Protein AF-A0A8X7ZY47-F1 (afdb_monomer_lite)

Radius of gyration: 17.42 Å; chains: 1; bounding box: 50×42×32 Å

pLDDT: mean 72.34, std 23.06, range [30.34, 96.75]

Organism: Populus tomentosa (NCBI:txid118781)

Sequence (93 aa):
MELCILIPGSSSKHHRSTGQFSYGIQVGDSPASWKCSEEFFSIQIKNRDPLKIGFPNVWALRFVRQLLLWDPEDRLSVDDALQHPYFQPPPKR

Secondary structure (DSSP, 8-state):
-------SS--GGG--S-------------SS-GGG-HHHHHHHHHHHSTTS---SSHHHHHHHHHHS-SSGGGSPPHHHHHTSGGGSPPPP-

Foldseek 3Di:
DPPLPPPPPDPPVPPDDDDDDDDDDDDPDPVDDPCNDLVNVQQVQLVPPPVSPGDPDSQRVVLVSLQPDPDPVSHDDPVRSCVRCVNPDDDDD

Structure (mmCIF, N/CA/C/O backbone):
data_AF-A0A8X7ZY47-F1
#
_entry.id   AF-A0A8X7ZY47-F1
#
loop_
_atom_site.group_PDB
_atom_site.id
_atom_site.type_symbol
_atom_site.label_atom_id
_atom_site.label_alt_id
_atom_site.label_comp_id
_atom_site.label_asym_id
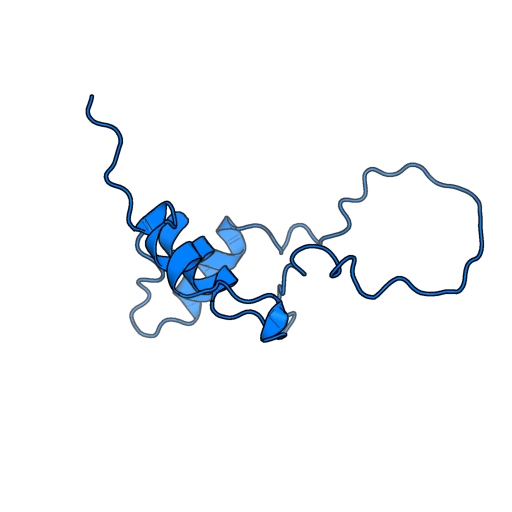_atom_site.label_entity_id
_atom_site.label_seq_id
_atom_site.pdbx_PDB_ins_code
_atom_site.Cartn_x
_atom_site.Cartn_y
_atom_site.Cartn_z
_atom_site.occupancy
_atom_site.B_iso_or_equiv
_atom_site.auth_seq_id
_atom_site.auth_comp_id
_atom_site.auth_asym_id
_atom_site.auth_atom_id
_atom_site.pdbx_PDB_model_num
ATOM 1 N N . MET A 1 1 ? 1.806 20.562 2.645 1.00 40.09 1 MET A N 1
ATOM 2 C CA . MET A 1 1 ? 1.346 19.171 2.848 1.00 40.09 1 MET A CA 1
ATOM 3 C C . MET A 1 1 ? 2.582 18.294 2.864 1.00 40.09 1 MET A C 1
ATOM 5 O O . MET A 1 1 ? 3.189 18.131 1.818 1.00 40.09 1 MET A O 1
ATOM 9 N N . GLU A 1 2 ? 3.002 17.813 4.034 1.00 42.78 2 GLU A N 1
ATOM 10 C CA . GLU A 1 2 ? 4.106 16.849 4.125 1.00 42.78 2 GLU A CA 1
ATOM 11 C C . GLU A 1 2 ? 3.600 15.512 3.573 1.00 42.78 2 GLU A C 1
ATOM 13 O O . GLU A 1 2 ? 2.733 14.868 4.167 1.00 42.78 2 GLU A O 1
ATOM 18 N N . LEU A 1 3 ? 4.055 15.138 2.377 1.00 48.4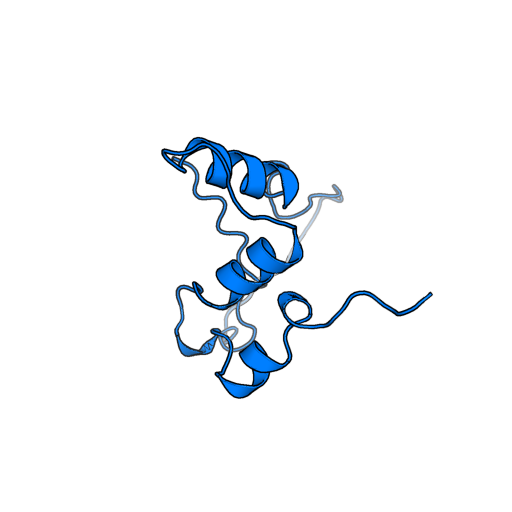7 3 LEU A N 1
ATOM 19 C CA . LEU A 1 3 ? 3.765 13.832 1.804 1.00 48.47 3 LEU A CA 1
ATOM 20 C C . LEU A 1 3 ? 4.643 12.826 2.540 1.00 48.47 3 LEU A C 1
ATOM 22 O O . LEU A 1 3 ? 5.860 12.825 2.378 1.00 48.47 3 LEU A O 1
ATOM 26 N N . CYS A 1 4 ? 4.021 11.976 3.357 1.00 56.91 4 CYS A N 1
ATOM 27 C CA . CYS A 1 4 ? 4.653 10.790 3.931 1.00 56.91 4 CYS A CA 1
ATOM 28 C C . CYS A 1 4 ? 4.885 9.767 2.811 1.00 56.91 4 CYS A C 1
ATOM 30 O O . CYS A 1 4 ? 4.297 8.686 2.789 1.00 56.91 4 CYS A O 1
ATOM 32 N N . ILE A 1 5 ? 5.717 10.118 1.834 1.00 54.53 5 ILE A N 1
ATOM 33 C CA . ILE A 1 5 ? 6.351 9.126 0.987 1.00 54.53 5 ILE A CA 1
ATOM 34 C C . ILE A 1 5 ? 7.392 8.511 1.914 1.00 54.53 5 ILE A C 1
ATOM 36 O O . ILE A 1 5 ? 8.506 9.006 2.033 1.00 54.53 5 ILE A O 1
ATOM 40 N N . LEU A 1 6 ? 7.010 7.475 2.664 1.00 49.22 6 LEU A N 1
ATOM 41 C CA . LEU A 1 6 ? 7.996 6.495 3.106 1.00 49.22 6 LEU A CA 1
ATOM 42 C C . LEU A 1 6 ? 8.774 6.161 1.830 1.00 49.22 6 LEU A C 1
ATOM 44 O O . LEU A 1 6 ? 8.187 5.603 0.904 1.00 49.22 6 LEU A O 1
ATOM 48 N N . ILE A 1 7 ? 10.019 6.604 1.712 1.00 47.25 7 ILE A N 1
ATOM 49 C CA . ILE A 1 7 ? 10.884 6.162 0.628 1.00 47.25 7 ILE A CA 1
ATOM 50 C C . ILE A 1 7 ? 11.069 4.674 0.934 1.00 47.25 7 ILE A C 1
ATOM 52 O O . ILE A 1 7 ? 11.668 4.364 1.968 1.00 47.25 7 ILE A O 1
ATOM 56 N N . PRO A 1 8 ? 10.478 3.739 0.160 1.00 45.31 8 PRO A N 1
ATOM 57 C CA . PRO A 1 8 ? 10.889 2.351 0.294 1.00 45.31 8 PRO A CA 1
ATOM 58 C C . PRO A 1 8 ? 12.377 2.383 -0.037 1.00 45.31 8 PRO A C 1
ATOM 60 O O . PRO A 1 8 ? 12.715 2.908 -1.090 1.00 45.31 8 PRO A O 1
ATOM 63 N N . GLY A 1 9 ? 13.211 2.007 0.941 1.00 45.66 9 GLY A N 1
ATOM 64 C CA . GLY A 1 9 ? 14.648 2.285 1.025 1.00 45.66 9 GLY A CA 1
ATOM 65 C C . GLY A 1 9 ? 15.286 2.734 -0.281 1.00 45.66 9 GLY A C 1
ATOM 66 O O . GLY A 1 9 ? 15.238 1.982 -1.245 1.00 45.66 9 GLY A O 1
ATOM 67 N N . SER A 1 10 ? 15.861 3.946 -0.281 1.00 48.50 10 SER A N 1
ATOM 68 C CA . SER A 1 10 ? 16.755 4.480 -1.317 1.00 48.50 10 SER A CA 1
ATOM 69 C C . SER A 1 10 ? 17.232 3.381 -2.265 1.00 48.50 10 SER A C 1
ATOM 71 O O . SER A 1 10 ? 18.061 2.567 -1.849 1.00 48.50 10 SER A O 1
ATOM 73 N N . SER A 1 11 ? 16.653 3.309 -3.469 1.00 42.09 11 SER A N 1
ATOM 74 C CA . SER A 1 11 ? 16.974 2.271 -4.447 1.00 42.09 11 SER A CA 1
ATOM 75 C C . SER A 1 11 ? 18.491 2.093 -4.492 1.00 42.09 11 SER A C 1
ATOM 77 O O . SER A 1 11 ? 19.237 3.007 -4.859 1.00 42.09 11 SER A O 1
ATOM 79 N N . SER A 1 12 ? 18.973 0.929 -4.049 1.00 47.66 12 SER A N 1
ATOM 80 C CA . SER A 1 12 ? 20.403 0.633 -3.889 1.00 47.66 12 SER A CA 1
ATOM 81 C C . SER A 1 12 ? 21.161 0.700 -5.219 1.00 47.66 12 SER A C 1
ATOM 83 O O . SER A 1 12 ? 22.383 0.580 -5.250 1.00 47.66 12 SER A O 1
ATOM 85 N N . LYS A 1 13 ? 20.444 0.882 -6.334 1.00 47.19 13 LYS A N 1
ATOM 86 C CA . LYS A 1 13 ? 20.980 0.924 -7.690 1.00 47.19 13 LYS A CA 1
ATOM 87 C C . LYS A 1 13 ? 21.587 2.280 -8.080 1.00 47.19 13 LYS A C 1
ATOM 89 O O . LYS A 1 13 ? 22.288 2.329 -9.086 1.00 47.19 13 LYS A O 1
ATOM 94 N N . HIS A 1 14 ? 21.423 3.343 -7.280 1.00 41.16 14 HIS A N 1
ATOM 95 C CA . HIS A 1 14 ? 21.972 4.676 -7.594 1.00 41.16 14 HIS A CA 1
ATOM 96 C C . HIS A 1 14 ? 23.068 5.213 -6.657 1.00 41.16 14 HIS A C 1
ATOM 98 O O . HIS A 1 14 ? 23.476 6.365 -6.802 1.00 41.16 14 HIS A O 1
ATOM 104 N N . HIS A 1 15 ? 23.653 4.401 -5.771 1.00 41.16 15 HIS A N 1
ATOM 105 C CA . HIS A 1 15 ? 24.895 4.803 -5.095 1.00 41.16 15 HIS A CA 1
ATOM 106 C C . HIS A 1 15 ? 26.117 4.585 -6.003 1.00 41.16 15 HIS A C 1
ATOM 108 O O . HIS A 1 15 ? 26.858 3.611 -5.875 1.00 41.16 15 HIS A O 1
ATOM 114 N N . ARG A 1 16 ? 26.369 5.533 -6.911 1.00 42.06 16 ARG A N 1
ATOM 115 C CA . ARG A 1 16 ? 27.720 5.777 -7.436 1.00 42.06 16 ARG A CA 1
ATOM 116 C C . ARG A 1 16 ? 28.174 7.181 -7.038 1.00 42.06 16 ARG A C 1
ATOM 118 O O . ARG A 1 16 ? 27.715 8.153 -7.617 1.00 42.06 16 ARG A O 1
ATOM 125 N N . SER A 1 17 ? 29.110 7.202 -6.080 1.00 41.94 17 SER A N 1
ATOM 126 C CA . SER A 1 17 ? 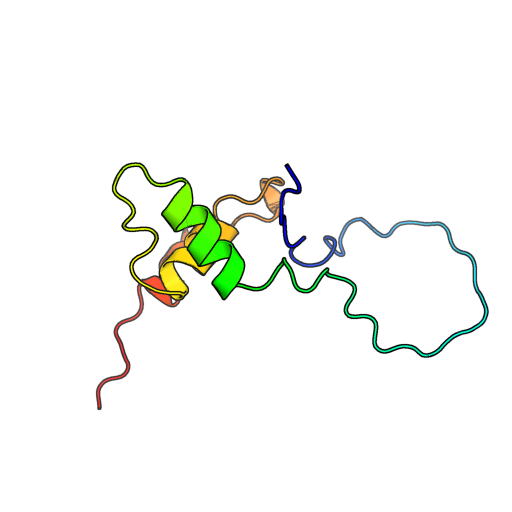30.092 8.261 -5.770 1.00 41.94 17 SER A CA 1
ATOM 127 C C . SER A 1 17 ? 29.512 9.608 -5.304 1.00 41.94 17 SER A C 1
ATOM 129 O O . SER A 1 17 ? 28.839 10.303 -6.045 1.00 41.94 17 SER A O 1
ATOM 131 N N . THR A 1 18 ? 29.796 10.118 -4.104 1.00 38.03 18 THR A N 1
ATOM 132 C CA . THR A 1 18 ? 31.128 10.556 -3.640 1.00 38.03 18 THR A CA 1
ATOM 133 C C . THR A 1 18 ? 31.021 10.885 -2.139 1.00 38.03 18 THR A C 1
ATOM 135 O O . THR A 1 18 ? 30.008 11.430 -1.709 1.00 38.03 18 THR A O 1
ATOM 138 N N . GLY A 1 19 ? 32.009 10.484 -1.333 1.00 38.53 19 GLY A N 1
ATOM 139 C CA . GLY A 1 19 ? 31.908 10.444 0.133 1.00 38.53 19 GLY A CA 1
ATOM 140 C C . GLY A 1 19 ? 32.257 11.722 0.902 1.00 38.53 19 GLY A C 1
ATOM 141 O O . GLY A 1 19 ? 32.807 12.656 0.336 1.00 38.53 19 GLY A O 1
ATOM 142 N N . GLN A 1 20 ? 32.008 11.688 2.220 1.00 34.38 20 GLN A N 1
ATOM 143 C CA . GLN A 1 20 ? 32.944 12.110 3.277 1.00 34.38 20 GLN A CA 1
ATOM 144 C C . GLN A 1 20 ? 32.404 11.761 4.685 1.00 34.38 20 GLN A C 1
ATOM 146 O O . GLN A 1 20 ? 31.304 12.142 5.068 1.00 34.38 20 GLN A O 1
ATOM 151 N N . PHE A 1 21 ? 33.222 11.007 5.430 1.00 34.47 21 PHE A N 1
ATOM 152 C CA . PHE A 1 21 ? 33.289 10.866 6.901 1.00 34.47 21 PHE A CA 1
ATOM 153 C C . PHE A 1 21 ? 33.304 12.274 7.572 1.00 34.47 21 PHE A C 1
ATOM 155 O O . PHE A 1 21 ? 33.813 13.199 6.952 1.00 34.47 21 PHE A O 1
ATOM 162 N N . SER A 1 22 ? 32.868 12.578 8.806 1.00 36.25 22 SER A N 1
ATOM 163 C CA . SER A 1 22 ? 32.859 11.834 10.075 1.00 36.25 22 SER A CA 1
ATOM 164 C C . SER A 1 22 ? 32.221 12.666 11.223 1.00 36.25 22 SER A C 1
ATOM 166 O O . SER A 1 22 ? 32.111 13.882 11.113 1.00 36.25 22 SER A O 1
ATOM 168 N N . TYR A 1 23 ? 32.022 11.997 12.370 1.00 30.34 23 TYR A N 1
ATOM 169 C CA . TYR A 1 23 ? 32.013 12.480 13.768 1.00 30.34 23 TYR A CA 1
ATOM 170 C C . TYR A 1 23 ? 30.711 13.012 14.402 1.00 30.34 23 TYR A C 1
ATOM 172 O O . TYR A 1 23 ? 30.469 14.207 14.480 1.00 30.34 23 TYR A O 1
ATOM 180 N N . GLY A 1 24 ? 30.006 12.081 15.062 1.00 35.53 24 GLY A N 1
ATOM 181 C CA . GLY A 1 24 ? 29.537 12.268 16.441 1.00 35.53 24 GLY A CA 1
ATOM 182 C C . GLY A 1 24 ? 28.119 12.806 16.639 1.00 35.53 24 GLY A C 1
ATOM 183 O O . GLY A 1 24 ? 27.928 14.008 16.715 1.00 35.53 24 GLY A O 1
ATOM 184 N N . ILE A 1 25 ? 27.154 11.905 16.853 1.00 34.50 25 ILE A N 1
ATOM 185 C CA . ILE A 1 25 ? 26.363 11.780 18.093 1.00 34.50 25 ILE A CA 1
ATOM 186 C C . ILE A 1 25 ? 25.428 10.569 17.946 1.00 34.50 25 ILE A C 1
ATOM 188 O O . ILE A 1 25 ? 24.761 10.387 16.933 1.00 34.50 25 ILE A O 1
ATOM 192 N N . GLN A 1 26 ? 25.427 9.715 18.969 1.00 45.38 26 GLN A N 1
ATOM 193 C CA . GLN A 1 26 ? 24.487 8.614 19.130 1.00 45.38 26 GLN A CA 1
ATOM 194 C C . GLN A 1 26 ? 23.162 9.183 19.650 1.00 45.38 26 GLN A C 1
ATOM 196 O O . GLN A 1 26 ? 23.039 9.479 20.836 1.00 45.38 26 GLN A O 1
ATOM 201 N N . VAL A 1 27 ? 22.173 9.325 18.775 1.00 38.19 27 VAL A N 1
ATOM 202 C CA . VAL A 1 27 ? 20.756 9.361 19.148 1.00 38.19 27 VAL A CA 1
ATOM 203 C C . VAL A 1 27 ? 20.068 8.353 18.242 1.00 38.19 27 VAL A C 1
ATOM 205 O O . VAL A 1 27 ? 20.379 8.264 17.056 1.00 38.19 27 VAL A O 1
ATOM 208 N N . GLY A 1 28 ? 19.203 7.521 18.821 1.00 47.75 28 GLY A N 1
ATOM 209 C CA . GLY A 1 28 ? 18.343 6.603 18.083 1.00 47.75 28 GLY A CA 1
ATOM 210 C C . GLY A 1 28 ? 17.346 7.378 17.228 1.00 47.75 28 GLY A C 1
ATOM 211 O O . GLY A 1 28 ? 16.170 7.451 17.562 1.00 47.75 28 GLY A O 1
ATOM 212 N N . ASP A 1 29 ? 17.827 7.963 16.139 1.00 41.31 29 ASP A N 1
ATOM 213 C CA . ASP A 1 29 ? 17.036 8.689 15.165 1.00 41.31 29 ASP A CA 1
ATOM 214 C C . ASP A 1 29 ? 16.621 7.702 14.086 1.00 41.31 29 ASP A C 1
ATOM 216 O O . ASP A 1 29 ? 17.360 7.402 13.146 1.00 41.31 29 ASP A O 1
ATOM 220 N N . SER A 1 30 ? 15.411 7.163 14.233 1.00 42.69 30 SER A N 1
ATOM 221 C CA . SER A 1 30 ? 14.731 6.584 13.081 1.00 42.69 30 SER A CA 1
ATOM 222 C C . SER A 1 30 ? 14.717 7.659 11.982 1.00 42.69 30 SER A C 1
ATOM 224 O O . SER A 1 30 ? 14.172 8.738 12.219 1.00 42.69 30 SER A O 1
ATOM 226 N N . PRO A 1 31 ? 15.294 7.415 10.790 1.00 50.38 31 PRO A N 1
ATOM 227 C CA . PRO A 1 31 ? 15.441 8.435 9.744 1.00 50.38 31 PRO A CA 1
ATOM 228 C C . PRO A 1 31 ? 14.102 8.903 9.147 1.00 50.38 31 PRO A C 1
ATOM 230 O O . PRO A 1 31 ? 14.070 9.766 8.273 1.00 50.38 31 PRO A O 1
ATOM 233 N N . ALA A 1 32 ? 12.984 8.345 9.613 1.00 52.06 32 ALA A N 1
ATOM 234 C CA . ALA A 1 32 ? 11.644 8.783 9.285 1.00 52.06 32 ALA A CA 1
ATOM 235 C C . ALA A 1 32 ? 10.990 9.424 10.516 1.00 52.06 32 ALA A C 1
ATOM 237 O O . ALA A 1 32 ? 10.946 8.834 11.595 1.00 52.06 32 ALA A O 1
ATOM 238 N N . SER A 1 33 ? 10.420 10.616 10.327 1.00 54.22 33 SER A N 1
ATOM 239 C CA . SER A 1 33 ? 9.482 11.216 11.278 1.00 54.22 33 SER A CA 1
ATOM 240 C C . SER A 1 33 ? 8.430 10.181 11.699 1.00 54.22 33 SER A C 1
ATOM 242 O O . SER A 1 33 ? 7.847 9.506 10.851 1.00 54.22 33 SER A O 1
ATOM 244 N N . TRP A 1 34 ? 8.141 10.089 12.998 1.00 49.84 34 TRP A N 1
ATOM 245 C CA . TRP A 1 34 ? 7.056 9.299 13.606 1.00 49.84 34 TRP A CA 1
ATOM 246 C C . TRP A 1 34 ? 5.688 9.453 12.908 1.00 49.84 34 TRP A C 1
ATOM 248 O O . TRP A 1 34 ? 4.826 8.586 13.028 1.00 49.84 34 TRP A O 1
ATOM 258 N N . LYS A 1 35 ? 5.498 10.519 12.118 1.00 57.28 35 LYS A N 1
ATOM 259 C CA . LYS A 1 35 ? 4.343 10.735 11.230 1.00 57.28 35 LYS A CA 1
ATOM 260 C C . LYS A 1 35 ? 4.269 9.783 10.021 1.00 57.28 35 LYS A C 1
ATOM 262 O O . LYS A 1 35 ? 3.296 9.849 9.280 1.00 57.28 35 LYS A O 1
ATOM 267 N N . CYS A 1 36 ? 5.248 8.908 9.801 1.00 62.75 36 CYS A N 1
ATOM 268 C CA . CYS A 1 36 ? 5.287 7.986 8.660 1.00 62.75 36 CYS A CA 1
ATOM 269 C C . CYS A 1 36 ? 4.909 6.536 9.018 1.00 62.75 36 CYS A C 1
ATOM 271 O O . CYS A 1 36 ? 5.274 5.617 8.288 1.00 62.75 36 CYS A O 1
ATOM 273 N N . SER A 1 37 ? 4.196 6.308 10.126 1.00 79.25 37 SER A N 1
ATOM 274 C CA . SER A 1 37 ? 3.696 4.970 10.460 1.00 79.25 37 SER A CA 1
ATOM 275 C C . SER A 1 37 ? 2.602 4.512 9.483 1.00 79.25 37 SER A C 1
ATOM 277 O O . SER A 1 37 ? 1.910 5.321 8.852 1.00 79.25 37 SER A O 1
ATOM 279 N N . GLU A 1 38 ? 2.431 3.198 9.359 1.00 84.12 38 GLU A N 1
ATOM 280 C CA . GLU A 1 38 ? 1.412 2.598 8.497 1.00 84.12 38 GLU A CA 1
ATOM 281 C C . GLU A 1 38 ? -0.010 2.959 8.952 1.00 84.12 38 GLU A C 1
ATOM 283 O O . GLU A 1 38 ? -0.889 3.240 8.134 1.00 84.12 38 GLU A O 1
ATOM 288 N N . GLU A 1 39 ? -0.215 3.043 10.265 1.00 85.88 39 GLU A N 1
ATOM 289 C CA . GLU A 1 39 ? -1.475 3.433 10.894 1.00 85.88 39 GLU A CA 1
ATOM 290 C C . GLU A 1 39 ? -1.820 4.884 10.560 1.00 85.88 39 GLU A C 1
ATOM 292 O O . GLU A 1 39 ? -2.944 5.178 10.143 1.00 85.88 39 GLU A O 1
ATOM 297 N N . PHE A 1 40 ? -0.850 5.796 10.683 1.00 84.31 40 PHE A N 1
ATOM 298 C CA . PHE A 1 40 ? -1.061 7.198 10.338 1.00 84.31 40 PHE A CA 1
ATOM 299 C C . PHE A 1 40 ? -1.370 7.361 8.849 1.00 84.31 40 PHE A C 1
ATOM 301 O O . PHE A 1 40 ? -2.276 8.111 8.477 1.00 84.31 40 PHE A O 1
ATOM 308 N N . PHE A 1 41 ? -0.668 6.625 7.986 1.00 83.75 41 PHE A N 1
ATOM 309 C CA . PHE A 1 41 ? -0.930 6.645 6.552 1.00 83.75 41 PHE A CA 1
ATOM 310 C C . PHE A 1 41 ? -2.334 6.119 6.216 1.00 83.75 41 PHE A C 1
ATOM 312 O O . PHE A 1 41 ? -3.055 6.753 5.444 1.00 83.75 41 PHE A O 1
ATOM 319 N N . SER A 1 42 ? -2.771 5.033 6.857 1.00 88.50 42 SER A N 1
ATOM 320 C CA . SER A 1 42 ? -4.139 4.515 6.728 1.00 88.50 42 SER A CA 1
ATOM 321 C C . SER A 1 42 ? -5.191 5.563 7.120 1.00 88.50 42 SER A C 1
ATOM 323 O O . SER A 1 42 ? -6.152 5.795 6.380 1.00 88.50 42 SER A O 1
ATOM 325 N N . ILE A 1 43 ? -4.970 6.287 8.224 1.00 89.88 43 ILE A N 1
ATOM 326 C CA . ILE A 1 43 ? -5.839 7.395 8.657 1.00 89.88 43 ILE A CA 1
ATOM 327 C C . ILE A 1 43 ? -5.868 8.515 7.608 1.00 89.88 43 ILE A C 1
ATOM 329 O O . ILE A 1 43 ? -6.936 9.029 7.275 1.00 89.88 43 ILE A O 1
ATOM 333 N N . GLN A 1 44 ? -4.716 8.891 7.052 1.00 88.38 44 GLN A N 1
ATOM 334 C CA . GLN A 1 44 ? -4.622 9.921 6.013 1.00 88.38 44 GLN A CA 1
ATOM 335 C C . GLN A 1 44 ? -5.365 9.532 4.731 1.00 88.38 44 GLN A C 1
ATOM 337 O O . GLN A 1 44 ? -6.039 10.383 4.144 1.00 88.38 44 GLN A O 1
ATOM 342 N N . ILE A 1 45 ? -5.265 8.268 4.306 1.00 89.81 45 ILE A N 1
ATOM 343 C CA . ILE A 1 45 ? -6.027 7.729 3.172 1.00 89.81 45 ILE A CA 1
ATOM 344 C C . ILE A 1 45 ? -7.524 7.827 3.473 1.00 89.81 45 ILE A C 1
ATOM 346 O O . ILE A 1 45 ? -8.266 8.424 2.695 1.00 89.81 45 ILE A O 1
ATOM 350 N N . LYS A 1 46 ? -7.963 7.323 4.632 1.00 93.44 46 LYS A N 1
ATOM 351 C CA . LYS A 1 46 ? -9.371 7.357 5.050 1.00 93.44 46 LYS A CA 1
ATOM 352 C C . LYS A 1 46 ? -9.925 8.781 5.105 1.00 93.44 46 LYS A C 1
ATOM 354 O O . LYS A 1 46 ? -11.060 9.023 4.715 1.00 93.44 46 LYS A O 1
ATOM 359 N N . ASN A 1 47 ? -9.123 9.746 5.548 1.00 92.62 47 ASN A N 1
ATOM 360 C CA . ASN A 1 47 ? -9.529 11.148 5.593 1.00 92.62 47 ASN A CA 1
ATOM 361 C C . ASN A 1 47 ? -9.673 11.775 4.200 1.00 92.62 47 ASN A C 1
ATOM 363 O O . ASN A 1 47 ? -10.482 12.692 4.045 1.00 92.62 47 ASN A O 1
ATOM 367 N N . ARG A 1 48 ? -8.921 11.301 3.202 1.00 91.06 48 ARG A N 1
ATOM 368 C CA . ARG A 1 48 ? -9.017 11.769 1.810 1.00 91.06 48 ARG A CA 1
ATOM 369 C C . ARG A 1 48 ? -10.090 11.048 0.998 1.00 91.06 48 ARG A C 1
ATOM 371 O O . ARG A 1 48 ? -10.590 11.631 0.044 1.00 91.06 48 ARG A O 1
ATOM 378 N N . ASP A 1 49 ? -10.450 9.828 1.376 1.00 93.62 49 ASP A N 1
ATOM 379 C CA . ASP A 1 49 ? -11.562 9.087 0.783 1.00 93.62 49 ASP A CA 1
ATOM 380 C C . ASP A 1 49 ? -12.896 9.834 1.025 1.00 93.62 49 ASP A C 1
ATOM 382 O O . ASP A 1 49 ? -13.262 10.060 2.185 1.00 93.62 49 ASP A O 1
ATOM 386 N N . PRO A 1 50 ? -13.644 10.221 -0.029 1.00 96.75 50 PRO A N 1
ATOM 387 C CA . PRO A 1 50 ? -14.958 10.850 0.108 1.00 96.75 50 PRO A CA 1
ATOM 388 C C . PRO A 1 50 ? -15.952 10.026 0.932 1.00 96.75 50 PRO A C 1
ATOM 390 O O . PRO A 1 50 ? -16.784 10.600 1.633 1.00 96.75 50 PRO A O 1
ATOM 393 N N . LEU A 1 51 ? -15.845 8.695 0.889 1.00 96.25 51 LEU A N 1
ATOM 394 C CA . LEU A 1 51 ? -16.715 7.777 1.626 1.00 96.25 51 LEU A CA 1
ATOM 395 C C . LEU A 1 51 ? -16.199 7.469 3.037 1.00 96.25 51 LEU A C 1
ATOM 397 O O . LEU A 1 51 ? -16.899 6.825 3.816 1.00 96.25 51 LEU A O 1
ATOM 401 N N . LYS A 1 52 ? -14.991 7.931 3.387 1.00 93.88 52 LYS A N 1
ATOM 402 C CA . LYS A 1 52 ? -14.335 7.684 4.6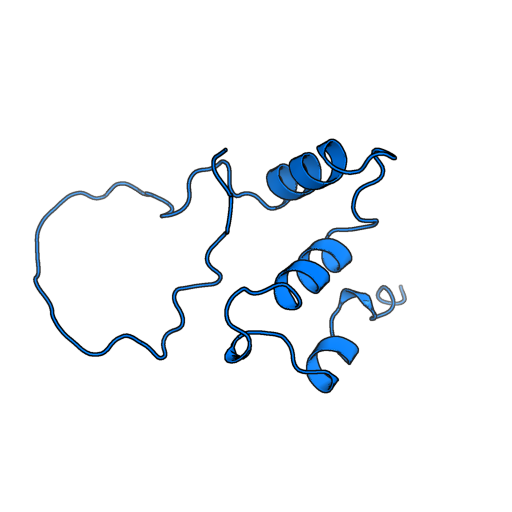81 1.00 93.88 52 LYS A CA 1
ATOM 403 C C . LYS A 1 52 ? -14.187 6.198 5.018 1.00 93.88 52 LYS A C 1
ATOM 405 O O . LYS A 1 52 ? -14.173 5.843 6.198 1.00 93.88 52 LYS A O 1
ATOM 410 N N . ILE A 1 53 ? -14.055 5.330 4.019 1.00 94.81 53 ILE A N 1
ATOM 411 C CA . ILE A 1 53 ? -13.893 3.885 4.210 1.00 94.81 53 ILE A CA 1
ATOM 412 C C . ILE A 1 53 ? -12.404 3.569 4.368 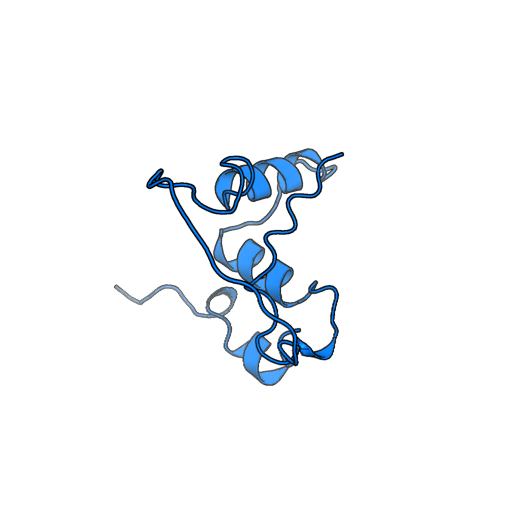1.00 94.81 53 ILE A C 1
ATOM 414 O O . ILE A 1 53 ? -12.003 2.950 5.355 1.00 94.81 53 ILE A O 1
ATOM 418 N N . GLY A 1 54 ? -11.575 4.077 3.453 1.00 93.62 54 GLY A N 1
ATOM 419 C CA . GLY A 1 54 ? -10.162 3.718 3.360 1.00 93.62 54 GLY A CA 1
ATOM 420 C C . GLY A 1 54 ? -9.964 2.290 2.836 1.00 93.62 54 GLY A C 1
ATOM 421 O O . GLY A 1 54 ? -10.819 1.739 2.147 1.00 93.62 54 GLY A O 1
ATOM 422 N N . PHE A 1 55 ? -8.816 1.682 3.144 1.00 94.00 55 PHE A N 1
ATOM 423 C CA . PHE A 1 55 ? -8.531 0.305 2.731 1.00 94.00 55 PHE A CA 1
ATOM 424 C C . PHE A 1 55 ? -9.138 -0.728 3.690 1.00 94.00 55 PHE A C 1
ATOM 426 O O . PHE A 1 55 ? -9.172 -0.495 4.898 1.00 94.00 55 PHE A O 1
ATOM 433 N N . PRO A 1 56 ? -9.558 -1.902 3.180 1.00 92.31 56 PRO A N 1
ATOM 434 C CA . PRO A 1 56 ? -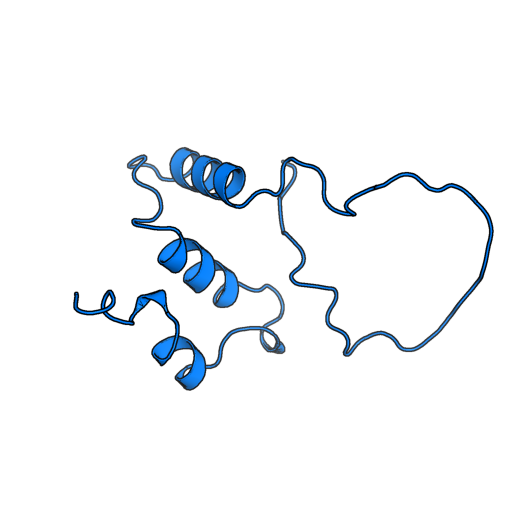10.233 -2.920 3.985 1.00 92.31 56 PRO A CA 1
ATOM 435 C C . PRO A 1 56 ? -9.319 -3.576 5.028 1.00 92.31 56 PRO A C 1
ATOM 437 O O . PRO A 1 56 ? -9.795 -4.054 6.054 1.00 92.31 56 PRO A O 1
ATOM 440 N N . ASN A 1 57 ? -8.011 -3.631 4.770 1.00 91.06 57 ASN A N 1
ATOM 441 C CA . ASN A 1 57 ? -7.010 -4.130 5.704 1.00 91.06 57 ASN A CA 1
ATOM 442 C C . ASN A 1 57 ? -5.613 -3.599 5.344 1.00 91.06 57 ASN A C 1
ATOM 444 O O . ASN A 1 57 ? -5.404 -2.954 4.314 1.00 91.06 57 ASN A O 1
ATOM 448 N N . VAL A 1 58 ? -4.647 -3.908 6.207 1.00 90.19 58 VAL A N 1
ATOM 449 C CA . VAL A 1 58 ? -3.249 -3.497 6.064 1.00 90.19 58 VAL A CA 1
ATOM 450 C C . VAL A 1 58 ? -2.571 -4.055 4.807 1.00 90.19 58 VAL A C 1
ATOM 452 O O . VAL A 1 58 ? -1.758 -3.379 4.181 1.00 90.19 58 VAL A O 1
ATOM 455 N N . TRP A 1 59 ? -2.936 -5.263 4.381 1.00 93.06 59 TRP A N 1
ATOM 456 C CA . TRP A 1 59 ? -2.352 -5.895 3.200 1.00 93.06 59 TRP A CA 1
ATOM 457 C C . TRP A 1 59 ? -2.786 -5.201 1.911 1.00 93.06 59 TRP A C 1
ATOM 459 O O . TRP A 1 59 ? -1.957 -5.026 1.022 1.00 93.06 59 TRP A O 1
ATOM 469 N N . ALA A 1 60 ? -4.036 -4.739 1.831 1.00 94.06 60 ALA A N 1
ATOM 470 C CA . ALA A 1 60 ? -4.524 -3.934 0.711 1.00 94.06 60 ALA A CA 1
ATOM 471 C C . ALA A 1 60 ? -3.739 -2.621 0.583 1.00 94.06 60 ALA A C 1
ATOM 473 O O . ALA A 1 60 ? -3.304 -2.249 -0.506 1.00 94.06 60 ALA A O 1
ATOM 474 N N . LEU A 1 61 ? -3.519 -1.946 1.716 1.00 92.44 61 LEU A N 1
ATOM 475 C CA . LEU A 1 61 ? -2.738 -0.712 1.787 1.00 92.44 61 LEU A CA 1
ATOM 476 C C . LEU A 1 61 ? -1.301 -0.933 1.291 1.00 92.44 61 LEU A C 1
ATOM 478 O O . LEU A 1 61 ? -0.822 -0.185 0.437 1.00 92.44 61 LEU A O 1
ATOM 482 N N . ARG A 1 62 ? -0.624 -1.971 1.802 1.00 91.69 62 ARG A N 1
ATOM 483 C CA . ARG A 1 62 ? 0.744 -2.339 1.398 1.00 91.69 62 ARG A CA 1
ATOM 484 C C . ARG A 1 62 ? 0.829 -2.677 -0.088 1.00 91.69 62 ARG A C 1
ATOM 486 O O . ARG A 1 62 ? 1.729 -2.183 -0.761 1.00 91.69 62 ARG A O 1
ATOM 493 N N . PHE A 1 63 ? -0.139 -3.437 -0.598 1.00 94.25 63 PHE A N 1
ATOM 494 C CA . PHE A 1 63 ? -0.201 -3.822 -2.004 1.00 94.25 63 PHE A CA 1
ATOM 495 C C . PHE A 1 63 ? -0.286 -2.602 -2.927 1.00 94.25 63 PHE A C 1
ATOM 497 O O . PHE A 1 63 ? 0.562 -2.405 -3.795 1.00 94.25 63 PHE A O 1
ATOM 504 N N . VAL A 1 64 ? -1.270 -1.725 -2.699 1.00 93.25 64 VAL A N 1
ATOM 505 C CA . VAL A 1 64 ? -1.455 -0.518 -3.521 1.00 93.25 64 VAL A CA 1
ATOM 506 C C . VAL A 1 64 ? -0.241 0.402 -3.435 1.00 93.25 64 VAL A C 1
ATOM 508 O O . VAL A 1 64 ? 0.164 0.994 -4.434 1.00 93.25 64 VAL A O 1
ATOM 511 N N . ARG A 1 65 ? 0.394 0.486 -2.266 1.00 89.69 65 ARG A N 1
ATOM 512 C CA . ARG A 1 65 ? 1.623 1.258 -2.075 1.00 89.69 65 ARG A CA 1
ATOM 513 C C . ARG A 1 65 ? 2.795 0.737 -2.920 1.00 89.69 65 ARG A C 1
ATOM 515 O O . ARG A 1 65 ? 3.575 1.554 -3.394 1.00 89.69 65 ARG A O 1
ATOM 522 N N . GLN A 1 66 ? 2.918 -0.576 -3.119 1.00 91.12 66 GLN A N 1
ATOM 523 C CA . GLN A 1 66 ? 3.944 -1.173 -3.987 1.00 91.12 66 GLN A CA 1
ATOM 524 C C . GLN A 1 66 ? 3.615 -1.039 -5.487 1.00 91.12 66 GLN A C 1
ATOM 526 O O . GLN A 1 66 ? 4.523 -1.004 -6.314 1.00 91.12 66 GLN A O 1
ATOM 531 N N . LEU A 1 67 ? 2.333 -0.920 -5.848 1.00 93.38 67 LEU A N 1
ATOM 532 C CA . LEU A 1 67 ? 1.911 -0.631 -7.225 1.00 93.38 67 LEU A CA 1
ATOM 533 C C . LEU A 1 67 ? 2.134 0.836 -7.614 1.00 93.38 67 LEU A C 1
ATOM 535 O O . LEU A 1 67 ? 2.511 1.132 -8.745 1.00 93.38 67 LEU A O 1
ATOM 539 N N . LEU A 1 68 ? 1.887 1.763 -6.687 1.00 90.00 68 LEU A N 1
ATOM 540 C CA . LEU A 1 68 ? 1.924 3.210 -6.927 1.00 90.00 68 LEU A CA 1
ATOM 541 C C . LEU A 1 68 ? 3.273 3.839 -6.553 1.00 90.00 68 LEU A C 1
ATOM 543 O O . LEU A 1 68 ? 3.327 4.957 -6.034 1.00 90.00 68 LEU A O 1
ATOM 547 N N . LEU A 1 69 ? 4.369 3.125 -6.811 1.00 85.75 69 LEU A N 1
ATOM 548 C CA . LEU A 1 69 ? 5.709 3.686 -6.676 1.00 85.75 69 LEU A CA 1
ATOM 549 C C . LEU A 1 69 ? 5.986 4.683 -7.803 1.00 85.75 69 LEU A C 1
ATOM 551 O O . LEU A 1 69 ? 5.525 4.522 -8.936 1.00 85.75 69 LEU A O 1
ATOM 555 N N . TRP A 1 70 ? 6.716 5.749 -7.468 1.00 84.06 70 TRP A N 1
ATOM 556 C CA . TRP A 1 70 ? 7.032 6.813 -8.417 1.00 84.06 70 TRP A CA 1
ATOM 557 C C . TRP A 1 70 ? 7.850 6.272 -9.592 1.00 84.06 70 TRP A C 1
ATOM 559 O O . TRP A 1 70 ? 7.415 6.386 -10.740 1.00 84.06 70 TRP A O 1
ATOM 569 N N . ASP A 1 71 ? 8.981 5.634 -9.284 1.00 85.44 71 ASP A N 1
ATOM 570 C CA . ASP A 1 71 ? 9.833 4.977 -10.269 1.00 85.44 71 ASP A CA 1
ATOM 571 C C . ASP A 1 71 ? 9.130 3.719 -10.811 1.00 85.44 71 ASP A C 1
ATOM 573 O O . ASP A 1 71 ? 8.754 2.852 -10.016 1.00 85.44 71 ASP A O 1
ATOM 577 N N . PRO A 1 72 ? 8.892 3.614 -12.132 1.00 89.25 72 PRO A N 1
ATOM 578 C CA . PRO A 1 72 ? 8.297 2.424 -12.726 1.00 89.25 72 PRO A CA 1
ATOM 579 C C . PRO A 1 72 ? 9.134 1.156 -12.532 1.00 89.25 72 PRO A C 1
ATOM 581 O O . PRO A 1 72 ? 8.537 0.091 -12.402 1.00 89.25 72 PRO A O 1
ATOM 584 N N . GLU A 1 73 ? 10.465 1.255 -12.472 1.00 91.50 73 GLU A N 1
ATOM 585 C CA . GLU A 1 73 ? 11.352 0.087 -12.354 1.00 91.50 73 GLU A CA 1
ATOM 586 C C . GLU A 1 73 ? 11.299 -0.557 -10.962 1.00 91.50 73 GLU A C 1
ATOM 588 O O . GLU A 1 73 ? 11.640 -1.729 -10.803 1.00 91.50 73 GLU A O 1
ATOM 593 N N . ASP A 1 74 ? 10.853 0.196 -9.953 1.00 88.56 74 ASP A N 1
ATOM 594 C CA . ASP A 1 74 ? 10.683 -0.298 -8.585 1.00 88.56 74 ASP A CA 1
ATOM 595 C C . ASP A 1 74 ? 9.271 -0.866 -8.332 1.00 88.56 74 ASP A C 1
ATOM 597 O O . ASP A 1 74 ? 9.027 -1.459 -7.277 1.00 88.56 74 ASP A O 1
ATOM 601 N N . ARG A 1 75 ? 8.318 -0.685 -9.261 1.00 91.56 75 ARG A N 1
ATOM 602 C CA . ARG A 1 75 ? 6.942 -1.195 -9.110 1.00 91.56 75 ARG A CA 1
ATOM 603 C C . ARG A 1 75 ? 6.909 -2.718 -9.163 1.00 91.56 75 ARG A C 1
ATOM 605 O O . ARG A 1 75 ? 7.705 -3.360 -9.840 1.00 91.56 75 ARG A O 1
ATOM 612 N N . LEU A 1 76 ? 5.910 -3.294 -8.495 1.00 93.56 76 LEU A N 1
ATOM 613 C CA . LEU A 1 76 ? 5.605 -4.720 -8.621 1.00 93.56 76 LEU A CA 1
ATOM 614 C C . LEU A 1 76 ? 5.352 -5.109 -10.082 1.00 93.56 76 LEU A C 1
ATOM 616 O O . LEU A 1 76 ? 4.549 -4.475 -10.774 1.00 93.56 76 LEU A O 1
ATOM 620 N N . SER A 1 77 ? 5.977 -6.209 -10.502 1.00 95.50 77 SER A N 1
ATOM 621 C CA . SER A 1 77 ? 5.596 -6.905 -11.727 1.00 95.50 77 SER A CA 1
ATOM 622 C C . SER A 1 77 ? 4.193 -7.510 -11.587 1.00 95.50 77 SER A C 1
ATOM 624 O O . SER A 1 77 ? 3.667 -7.664 -10.481 1.00 95.50 77 SER A O 1
ATOM 626 N N . VAL A 1 78 ? 3.572 -7.872 -12.713 1.00 95.50 78 VAL A N 1
ATOM 627 C CA . VAL A 1 78 ? 2.252 -8.526 -12.700 1.00 95.50 78 VAL A CA 1
ATOM 628 C C . VAL A 1 78 ? 2.308 -9.856 -11.944 1.00 95.50 78 VAL A C 1
ATOM 630 O O . VAL A 1 78 ? 1.430 -10.128 -11.126 1.00 95.50 78 VAL A O 1
ATOM 633 N N . ASP A 1 79 ? 3.350 -10.654 -12.175 1.00 96.50 79 ASP A N 1
ATOM 634 C CA . ASP A 1 79 ? 3.506 -11.964 -11.540 1.00 96.50 79 ASP A CA 1
ATOM 635 C C . ASP A 1 79 ? 3.697 -11.834 -10.022 1.00 96.50 79 ASP A C 1
ATOM 637 O O . ASP A 1 79 ? 3.019 -12.518 -9.252 1.00 96.50 79 ASP A O 1
ATOM 641 N N . ASP A 1 80 ? 4.534 -10.891 -9.575 1.00 94.62 80 ASP A N 1
ATOM 642 C CA . ASP A 1 80 ? 4.743 -10.633 -8.145 1.00 94.62 80 ASP A CA 1
ATOM 643 C C . ASP A 1 80 ? 3.480 -10.076 -7.479 1.00 94.62 80 ASP A C 1
ATOM 645 O O . ASP A 1 80 ? 3.154 -10.420 -6.339 1.00 94.62 80 ASP A O 1
ATOM 649 N N . ALA A 1 81 ? 2.732 -9.232 -8.195 1.00 95.44 81 ALA A N 1
ATOM 650 C CA . ALA A 1 81 ? 1.487 -8.668 -7.699 1.00 95.44 81 ALA A CA 1
ATOM 651 C C . ALA A 1 81 ? 0.438 -9.756 -7.423 1.00 95.44 81 ALA A C 1
ATOM 653 O O . ALA A 1 81 ? -0.241 -9.700 -6.397 1.00 95.44 81 ALA A O 1
ATOM 654 N N . LEU A 1 82 ? 0.334 -10.766 -8.292 1.00 94.56 82 LEU A N 1
ATOM 655 C CA . LEU A 1 82 ? -0.589 -11.893 -8.111 1.00 94.56 82 LEU A CA 1
ATOM 656 C C . LEU A 1 82 ? -0.218 -12.785 -6.919 1.00 94.56 82 LEU A C 1
ATOM 658 O O . LEU A 1 82 ? -1.100 -13.402 -6.322 1.00 94.56 82 LEU A O 1
ATOM 662 N N . GLN A 1 83 ? 1.060 -12.833 -6.543 1.00 95.06 83 GLN A N 1
ATOM 663 C CA . GLN A 1 83 ? 1.539 -13.595 -5.384 1.00 95.06 83 GLN A CA 1
ATOM 664 C C . GLN A 1 83 ? 1.463 -12.813 -4.062 1.00 95.06 83 GLN A C 1
ATOM 666 O O . GLN A 1 83 ? 1.773 -13.364 -3.001 1.00 95.06 83 GLN A O 1
ATOM 671 N N . HIS A 1 84 ? 1.044 -11.544 -4.089 1.00 95.12 84 HIS A N 1
ATOM 672 C CA . HIS A 1 84 ? 1.045 -10.685 -2.908 1.00 95.12 84 HIS A CA 1
ATOM 673 C C . HIS A 1 84 ? 0.120 -11.227 -1.788 1.00 95.12 84 HIS A C 1
ATOM 675 O O . HIS A 1 84 ? -1.008 -11.643 -2.074 1.00 95.12 84 HIS A O 1
ATOM 681 N N . PRO A 1 85 ? 0.514 -11.145 -0.494 1.00 94.12 85 PRO A N 1
ATOM 682 C CA . PRO A 1 85 ? -0.268 -11.663 0.639 1.00 94.12 85 PRO A CA 1
ATOM 683 C C . PRO A 1 85 ? -1.713 -11.163 0.735 1.00 94.12 85 PRO A C 1
ATOM 685 O O . PRO A 1 85 ? -2.555 -11.821 1.331 1.00 94.12 85 PRO A O 1
ATOM 688 N N . TYR A 1 86 ? -2.016 -10.010 0.137 1.00 93.94 86 TYR A N 1
ATOM 689 C CA . TYR A 1 86 ? -3.382 -9.485 0.056 1.00 93.94 86 TYR A CA 1
ATOM 690 C C . TYR A 1 86 ? -4.359 -10.447 -0.639 1.00 93.94 86 TYR A C 1
ATOM 692 O O . TYR A 1 86 ? -5.523 -10.510 -0.250 1.00 93.94 86 TYR A O 1
ATOM 700 N N . PHE A 1 87 ? -3.891 -11.202 -1.636 1.00 93.06 87 PHE A N 1
ATOM 701 C CA . PHE A 1 87 ? -4.706 -12.179 -2.363 1.00 93.06 87 PHE A CA 1
ATOM 702 C C . PHE A 1 87 ? -4.655 -13.579 -1.752 1.00 93.06 87 PHE A C 1
ATOM 704 O O . PHE A 1 87 ? -5.391 -14.466 -2.186 1.00 93.06 87 PHE A O 1
ATOM 711 N N . GLN A 1 88 ? -3.800 -13.799 -0.753 1.00 88.69 88 GLN A N 1
ATOM 712 C CA . GLN A 1 88 ? -3.692 -15.100 -0.115 1.00 88.69 88 GLN A CA 1
ATOM 713 C C . GLN A 1 88 ? -4.821 -15.283 0.907 1.00 88.69 88 GLN A C 1
ATOM 715 O O . GLN A 1 88 ? -5.120 -14.367 1.680 1.00 88.69 88 GLN A O 1
ATOM 720 N N . PRO A 1 89 ? -5.474 -16.457 0.934 1.00 82.38 89 PRO A N 1
ATOM 721 C CA . PRO A 1 89 ? -6.503 -16.730 1.922 1.00 82.38 89 PRO A CA 1
ATOM 722 C C . PRO A 1 89 ? -5.895 -16.718 3.332 1.00 82.38 89 PRO A C 1
ATOM 724 O O . PRO A 1 89 ? -4.731 -17.092 3.505 1.00 82.38 89 PRO A O 1
ATOM 727 N N . PRO A 1 90 ? -6.673 -16.338 4.363 1.00 76.62 90 PRO A N 1
ATOM 728 C CA . PRO A 1 90 ? -6.213 -16.466 5.736 1.00 76.62 90 PRO A CA 1
ATOM 729 C C . PRO A 1 90 ? -5.836 -17.930 6.018 1.00 76.62 90 PRO A C 1
ATOM 731 O O . PRO A 1 90 ? -6.490 -18.839 5.491 1.00 76.62 90 PRO A O 1
ATOM 734 N N . PRO A 1 91 ? -4.798 -18.181 6.836 1.00 74.12 91 PRO A N 1
ATOM 735 C CA . PRO A 1 91 ? -4.385 -19.538 7.156 1.00 74.12 91 PRO A CA 1
ATOM 736 C C . PRO A 1 91 ? -5.576 -20.311 7.729 1.00 74.12 91 PRO A C 1
ATOM 738 O O . PRO A 1 91 ? -6.255 -19.842 8.647 1.00 74.12 91 PRO A O 1
ATOM 741 N N . LYS A 1 92 ? -5.848 -21.483 7.146 1.00 74.12 92 LYS A N 1
ATOM 742 C CA . LYS A 1 92 ? -6.884 -22.393 7.638 1.00 74.12 92 LYS A CA 1
ATOM 743 C C . LYS A 1 92 ? -6.477 -22.833 9.047 1.00 74.12 92 LYS A C 1
ATOM 745 O O . LYS A 1 92 ? -5.370 -23.337 9.221 1.00 74.12 92 LYS A O 1
ATOM 750 N N . ARG A 1 93 ? -7.338 -22.559 10.028 1.00 62.09 93 ARG A N 1
ATOM 751 C CA . ARG A 1 93 ? -7.193 -23.055 11.401 1.00 62.09 93 ARG A CA 1
ATOM 752 C C . ARG A 1 93 ? -7.586 -24.519 11.486 1.00 62.09 93 ARG A C 1
ATOM 754 O O . ARG A 1 93 ? -8.495 -24.909 10.719 1.00 62.09 93 ARG A O 1
#